Protein AF-A0A212EXU5-F1 (afdb_monomer_lite)

Structure (mmCIF, N/CA/C/O backbone):
data_AF-A0A212EXU5-F1
#
_entry.id   AF-A0A212EXU5-F1
#
loop_
_atom_site.group_PDB
_atom_site.id
_atom_site.type_symbol
_atom_site.label_atom_id
_atom_site.label_alt_id
_atom_site.label_comp_id
_atom_site.label_asym_id
_atom_site.label_entity_id
_atom_site.label_seq_id
_atom_site.pdbx_PDB_ins_code
_atom_site.Cartn_x
_atom_site.Cartn_y
_atom_site.Cartn_z
_atom_site.occupancy
_atom_site.B_iso_or_equiv
_atom_site.auth_seq_id
_atom_site.auth_comp_id
_atom_site.auth_asym_id
_atom_site.auth_atom_id
_atom_site.pdbx_PDB_model_num
ATOM 1 N N . PRO A 1 1 ? 11.278 -2.918 -22.413 1.00 50.41 1 PRO A N 1
ATOM 2 C CA . PRO A 1 1 ? 11.365 -3.891 -23.541 1.00 50.41 1 PRO A CA 1
ATOM 3 C C . PRO A 1 1 ? 10.686 -3.302 -24.788 1.00 50.41 1 PRO A C 1
ATOM 5 O O . PRO A 1 1 ? 9.869 -2.399 -24.626 1.00 50.41 1 PRO A O 1
ATOM 8 N N . GLU A 1 2 ? 10.977 -3.798 -25.996 1.00 55.22 2 GLU A N 1
ATOM 9 C CA . GLU A 1 2 ? 10.384 -3.262 -27.240 1.00 55.22 2 GLU A CA 1
ATOM 10 C C . GLU A 1 2 ? 8.846 -3.222 -27.204 1.00 55.22 2 GLU A C 1
ATOM 12 O O . GLU A 1 2 ? 8.254 -2.240 -27.632 1.00 55.22 2 GLU A O 1
ATOM 17 N N . ARG A 1 3 ? 8.180 -4.214 -26.591 1.00 54.28 3 ARG A N 1
ATOM 18 C CA . ARG A 1 3 ? 6.710 -4.213 -26.443 1.00 54.28 3 ARG A CA 1
ATOM 19 C C . ARG A 1 3 ? 6.165 -3.072 -25.572 1.00 54.28 3 ARG A C 1
ATOM 21 O O . ARG A 1 3 ? 5.144 -2.500 -25.929 1.00 54.28 3 ARG A O 1
ATOM 28 N N . ALA A 1 4 ? 6.850 -2.702 -24.486 1.00 52.12 4 ALA A N 1
ATOM 29 C CA . ALA A 1 4 ? 6.448 -1.564 -23.644 1.00 52.12 4 ALA A CA 1
ATOM 30 C C . ALA A 1 4 ? 6.579 -0.231 -24.404 1.00 52.12 4 ALA A C 1
ATOM 32 O O . ALA A 1 4 ? 5.731 0.646 -24.285 1.00 52.12 4 ALA A O 1
ATOM 33 N N . ALA A 1 5 ? 7.613 -0.113 -25.245 1.00 54.06 5 ALA A N 1
ATOM 34 C CA . ALA A 1 5 ? 7.861 1.067 -26.069 1.00 54.06 5 ALA A CA 1
ATOM 35 C C . ALA A 1 5 ? 6.805 1.268 -27.173 1.00 54.06 5 ALA A C 1
ATOM 37 O O . ALA A 1 5 ? 6.523 2.400 -27.552 1.00 54.06 5 ALA A O 1
ATOM 38 N N . VAL A 1 6 ? 6.217 0.178 -27.680 1.00 54.31 6 VAL A N 1
ATOM 39 C CA . VAL A 1 6 ? 5.220 0.205 -28.765 1.00 54.31 6 VAL A CA 1
ATOM 40 C C . VAL A 1 6 ? 3.809 0.552 -28.259 1.00 54.31 6 VAL A C 1
ATOM 42 O O . VAL A 1 6 ? 3.047 1.190 -28.982 1.00 54.31 6 VAL A O 1
ATOM 45 N N . ILE A 1 7 ? 3.453 0.185 -27.021 1.00 51.62 7 ILE A N 1
ATOM 46 C CA . ILE A 1 7 ? 2.098 0.385 -26.459 1.00 51.62 7 ILE A CA 1
ATOM 47 C C . ILE A 1 7 ? 1.847 1.839 -26.010 1.00 51.62 7 ILE A C 1
ATOM 49 O O . ILE A 1 7 ? 0.709 2.312 -26.069 1.00 51.62 7 ILE A O 1
ATOM 53 N N . GLY A 1 8 ? 2.894 2.593 -25.652 1.00 47.19 8 GLY A N 1
ATOM 54 C CA . GLY A 1 8 ? 2.787 3.989 -25.190 1.00 47.19 8 GLY A CA 1
ATOM 55 C C . GLY A 1 8 ? 2.153 4.981 -26.184 1.00 47.19 8 GLY A C 1
ATOM 56 O O . GLY A 1 8 ? 1.870 6.116 -25.813 1.00 47.19 8 GLY A O 1
ATOM 57 N N . GLY A 1 9 ? 1.900 4.576 -27.435 1.00 42.47 9 GLY A N 1
ATOM 58 C CA . GLY A 1 9 ? 1.357 5.442 -28.485 1.00 42.47 9 GLY A CA 1
ATOM 59 C C . GLY A 1 9 ? -0.171 5.481 -28.632 1.00 42.47 9 GLY A C 1
ATOM 60 O O . GLY A 1 9 ? -0.658 6.396 -29.289 1.00 42.47 9 GLY A O 1
ATOM 61 N N . PHE A 1 10 ? -0.939 4.530 -28.076 1.00 42.09 10 PHE A N 1
ATOM 62 C CA . PHE A 1 10 ? -2.369 4.392 -28.433 1.00 42.09 10 PHE A CA 1
ATOM 63 C C . PHE A 1 10 ? -3.363 4.413 -27.261 1.00 42.09 10 PHE A C 1
ATOM 65 O O . PHE A 1 10 ? -4.538 4.702 -27.472 1.00 42.09 10 PHE A O 1
ATOM 72 N N . SER A 1 11 ? -2.928 4.145 -26.026 1.00 40.56 11 SER A N 1
ATOM 73 C CA . SER A 1 11 ? -3.844 4.004 -24.883 1.00 40.56 11 SER A CA 1
ATOM 74 C C . SER A 1 11 ? -3.298 4.611 -23.593 1.00 40.56 11 SER A C 1
ATOM 76 O O . SER A 1 11 ? -3.148 3.899 -22.610 1.00 40.56 11 SER A O 1
ATOM 78 N N . GLY A 1 12 ? -2.963 5.906 -23.585 1.00 43.12 12 GLY A N 1
ATOM 79 C CA . GLY A 1 12 ? -2.769 6.693 -22.350 1.00 43.12 12 GLY A CA 1
ATOM 80 C C . GLY A 1 12 ? -1.794 6.137 -21.297 1.00 43.12 12 GLY A C 1
ATOM 81 O O . GLY A 1 12 ? -1.804 6.611 -20.164 1.00 43.12 12 GLY A O 1
ATOM 82 N N . GLY A 1 13 ? -0.977 5.138 -21.637 1.00 44.06 13 GLY A N 1
ATOM 83 C CA . GLY A 1 13 ? 0.015 4.549 -20.753 1.00 44.06 13 GLY A CA 1
ATOM 84 C C . GLY A 1 13 ? 1.200 5.493 -20.631 1.00 44.06 13 GLY A C 1
ATOM 85 O O . GLY A 1 13 ? 1.613 6.100 -21.620 1.00 44.06 13 GLY A O 1
ATOM 86 N N . ALA A 1 14 ? 1.727 5.639 -19.415 1.00 45.69 14 ALA A N 1
ATOM 87 C CA . ALA A 1 14 ? 2.893 6.466 -19.141 1.00 45.69 14 ALA A CA 1
ATOM 88 C C . ALA A 1 14 ? 4.019 6.168 -20.151 1.00 45.69 14 ALA A C 1
ATOM 90 O O . ALA A 1 14 ? 4.331 5.009 -20.418 1.00 45.69 14 ALA A O 1
ATOM 91 N N . ASN A 1 15 ? 4.626 7.214 -20.720 1.00 49.59 15 ASN A N 1
ATOM 92 C CA . ASN A 1 15 ? 5.788 7.101 -21.605 1.00 49.59 15 ASN A CA 1
ATOM 93 C C . ASN A 1 15 ? 6.991 6.537 -20.816 1.00 49.59 15 ASN A C 1
ATOM 95 O O . ASN A 1 15 ? 7.838 7.282 -20.327 1.00 49.59 15 ASN A O 1
ATOM 99 N N . THR A 1 16 ? 7.078 5.211 -20.685 1.00 52.97 16 THR A N 1
ATOM 100 C CA . THR A 1 16 ? 8.097 4.509 -19.880 1.00 52.97 16 THR A CA 1
ATOM 101 C C . THR A 1 16 ? 9.497 4.529 -20.497 1.00 52.97 16 THR A C 1
ATOM 103 O O . THR A 1 16 ? 10.467 4.185 -19.828 1.00 52.97 16 THR A O 1
ATOM 106 N N . LEU A 1 17 ? 9.641 4.977 -21.750 1.00 49.91 17 LEU A N 1
ATOM 107 C CA . LEU A 1 17 ? 10.934 5.102 -22.438 1.00 49.91 17 LEU A CA 1
ATOM 108 C C . LEU A 1 17 ? 11.900 6.082 -21.749 1.00 49.91 17 LEU A C 1
ATOM 110 O O . LEU A 1 17 ? 13.106 5.854 -21.792 1.00 49.91 17 LEU A O 1
ATOM 114 N N . ASN A 1 18 ? 11.369 7.121 -21.092 1.00 53.25 18 ASN A N 1
ATOM 115 C CA . ASN A 1 18 ? 12.136 8.129 -20.347 1.00 53.25 18 ASN A CA 1
ATOM 116 C C . ASN A 1 18 ? 11.851 8.096 -18.833 1.00 53.25 18 ASN A C 1
ATOM 118 O O . ASN A 1 18 ? 12.230 9.028 -18.123 1.00 53.25 18 ASN A O 1
ATOM 122 N N . SER A 1 19 ? 11.151 7.066 -18.343 1.00 54.12 19 SER A N 1
ATOM 123 C CA . SER A 1 19 ? 10.880 6.922 -16.911 1.00 54.12 19 SER A CA 1
ATOM 124 C C . SER A 1 19 ? 12.191 6.650 -16.178 1.00 54.12 19 SER A C 1
ATOM 126 O O . SER A 1 19 ? 12.917 5.728 -16.547 1.00 54.12 19 SER A O 1
ATOM 128 N N . GLN A 1 20 ? 12.499 7.472 -15.171 1.00 55.62 20 GLN A N 1
ATOM 129 C CA . GLN A 1 20 ? 13.649 7.264 -14.281 1.00 55.62 20 GLN A CA 1
ATOM 130 C C . GLN A 1 20 ? 13.442 6.069 -13.337 1.00 55.62 20 GLN A C 1
ATOM 132 O O . GLN A 1 20 ? 14.416 5.582 -12.780 1.00 55.62 20 GLN A O 1
ATOM 137 N N . ASP A 1 21 ? 12.199 5.600 -13.213 1.00 62.16 21 ASP A N 1
ATOM 138 C CA . ASP A 1 21 ? 11.793 4.456 -12.395 1.00 62.16 21 ASP A CA 1
ATOM 139 C C . ASP A 1 21 ? 12.041 3.146 -13.158 1.00 62.16 21 ASP A C 1
ATOM 141 O O . ASP A 1 21 ? 11.471 2.941 -14.243 1.00 62.16 21 ASP A O 1
ATOM 145 N N . ASP A 1 22 ? 12.910 2.278 -12.635 1.00 71.94 22 ASP A N 1
ATOM 146 C CA . ASP A 1 22 ? 13.322 1.046 -13.313 1.00 71.94 22 ASP A CA 1
ATOM 147 C C . ASP A 1 22 ? 12.461 -0.170 -12.928 1.00 71.94 22 ASP A C 1
ATOM 149 O O . ASP A 1 22 ? 12.270 -1.069 -13.759 1.00 71.94 22 ASP A O 1
ATOM 153 N N . GLU A 1 23 ? 11.821 -0.136 -11.756 1.00 77.31 23 GLU A N 1
ATOM 154 C CA . GLU A 1 23 ? 10.964 -1.195 -11.227 1.00 77.31 23 GLU A CA 1
ATOM 155 C C . GLU A 1 23 ? 9.679 -1.356 -12.053 1.00 77.31 23 GLU A C 1
ATOM 157 O O . GLU A 1 23 ? 9.238 -2.474 -12.326 1.00 77.31 23 GLU A O 1
ATOM 162 N N . TYR A 1 24 ? 9.115 -0.248 -12.547 1.00 77.94 24 TYR A N 1
ATOM 163 C CA . TYR A 1 24 ? 7.890 -0.234 -13.359 1.00 77.94 24 TYR A CA 1
ATOM 164 C C . TYR A 1 24 ? 8.149 -0.132 -14.866 1.00 77.94 24 TYR A C 1
ATOM 166 O O . TYR A 1 24 ? 7.245 0.174 -15.647 1.00 77.94 24 TYR A O 1
ATOM 174 N N . ARG A 1 25 ? 9.363 -0.445 -15.333 1.00 73.25 25 ARG A N 1
ATOM 175 C CA . ARG A 1 25 ? 9.734 -0.385 -16.763 1.00 73.25 25 ARG A CA 1
ATOM 176 C C . ARG A 1 25 ? 8.824 -1.212 -17.688 1.00 73.25 25 ARG A C 1
ATOM 178 O O . ARG A 1 25 ? 8.778 -0.971 -18.897 1.00 73.25 25 ARG A O 1
ATOM 185 N N . TYR A 1 26 ? 8.135 -2.210 -17.140 1.00 72.25 26 TYR A N 1
ATOM 186 C CA . TYR A 1 26 ? 7.216 -3.099 -17.856 1.00 72.25 26 TYR A CA 1
ATOM 187 C C . TYR A 1 26 ? 5.739 -2.688 -17.743 1.00 72.25 26 TYR A C 1
ATOM 189 O O . TYR A 1 26 ? 4.880 -3.380 -18.291 1.00 72.25 26 TYR A O 1
ATOM 197 N N . ALA A 1 27 ? 5.431 -1.568 -17.080 1.00 75.12 27 ALA A N 1
ATOM 198 C CA . ALA A 1 27 ? 4.067 -1.071 -16.952 1.00 75.12 27 ALA A CA 1
ATOM 199 C C . ALA A 1 27 ? 3.401 -0.905 -18.331 1.00 75.12 27 ALA A C 1
ATOM 201 O O . ALA A 1 27 ? 3.993 -0.363 -19.267 1.00 75.12 27 ALA A O 1
ATOM 202 N N . GLY A 1 28 ? 2.167 -1.404 -18.456 1.00 75.62 28 GLY A N 1
ATOM 203 C CA . GLY A 1 28 ? 1.384 -1.385 -19.697 1.00 75.62 28 GLY A CA 1
ATOM 204 C C . GLY A 1 28 ? 1.597 -2.582 -20.631 1.00 75.62 28 GLY A C 1
ATOM 205 O O . GLY A 1 28 ? 0.911 -2.669 -21.645 1.00 75.62 28 GLY A O 1
ATOM 206 N N . VAL A 1 29 ? 2.516 -3.506 -20.318 1.00 81.38 29 VAL A N 1
ATOM 207 C CA . VAL A 1 29 ? 2.673 -4.767 -21.073 1.00 81.38 29 VAL A CA 1
ATOM 208 C C . VAL A 1 29 ? 1.761 -5.866 -20.529 1.00 81.38 29 VAL A C 1
ATOM 210 O O . VAL A 1 29 ? 1.185 -6.620 -21.310 1.00 81.38 29 VAL A O 1
ATOM 213 N N . GLU A 1 30 ? 1.639 -5.950 -19.207 1.00 81.94 30 GLU A N 1
ATOM 214 C CA . GLU A 1 30 ? 0.821 -6.935 -18.498 1.00 81.94 30 GLU A CA 1
ATOM 215 C C . GLU A 1 30 ? -0.069 -6.222 -17.478 1.00 81.94 30 GLU A C 1
ATOM 217 O O . GLU A 1 30 ? 0.317 -5.189 -16.919 1.00 81.94 30 GLU A O 1
ATOM 222 N N . ASP A 1 31 ? -1.268 -6.764 -17.256 1.00 85.06 31 ASP A N 1
ATOM 223 C CA . ASP A 1 31 ? -2.196 -6.220 -16.268 1.00 85.06 31 ASP A CA 1
ATOM 224 C C . ASP A 1 31 ? -1.662 -6.472 -14.850 1.00 85.06 31 ASP A C 1
ATOM 226 O O . ASP A 1 31 ? -1.274 -7.602 -14.534 1.00 85.06 31 ASP A O 1
ATOM 230 N N . PRO A 1 32 ? -1.679 -5.460 -13.963 1.00 89.44 32 PRO A N 1
ATOM 231 C CA . PRO A 1 32 ? -1.190 -5.626 -12.605 1.00 89.44 32 PRO A CA 1
ATOM 232 C C . PRO A 1 32 ? -2.067 -6.618 -11.839 1.00 89.44 32 PRO A C 1
ATOM 234 O O . PRO A 1 32 ? -3.303 -6.563 -11.861 1.00 89.44 32 PRO A O 1
ATOM 237 N N . LYS A 1 33 ? -1.413 -7.517 -11.107 1.00 90.94 33 LYS A N 1
ATOM 238 C CA . LYS A 1 33 ? -2.055 -8.483 -10.222 1.00 90.94 33 LYS A CA 1
ATOM 239 C C . LYS A 1 33 ? -1.840 -8.030 -8.789 1.00 90.94 33 LYS A C 1
ATOM 241 O O . LYS A 1 33 ? -0.834 -8.356 -8.166 1.00 90.94 33 LYS A O 1
ATOM 246 N N . ILE A 1 34 ? -2.816 -7.294 -8.272 1.00 92.31 34 ILE A N 1
ATOM 247 C CA . ILE A 1 34 ? -2.745 -6.683 -6.945 1.00 92.31 34 ILE A CA 1
ATOM 248 C C . ILE A 1 34 ? -3.325 -7.642 -5.907 1.00 92.31 34 ILE A C 1
ATOM 250 O O . ILE A 1 34 ? -4.458 -8.110 -6.042 1.00 92.31 34 ILE A O 1
ATOM 254 N N . MET A 1 35 ? -2.589 -7.906 -4.833 1.00 92.38 35 MET A N 1
ATOM 255 C CA . MET A 1 35 ? -3.098 -8.643 -3.682 1.00 92.38 35 MET A CA 1
ATOM 256 C C . MET A 1 35 ? -3.265 -7.721 -2.473 1.00 92.38 35 MET A C 1
ATOM 258 O O . MET A 1 35 ? -2.343 -7.018 -2.077 1.00 92.38 35 MET A O 1
ATOM 262 N N . ILE A 1 36 ? -4.442 -7.762 -1.848 1.00 91.06 36 ILE A N 1
ATOM 263 C CA . ILE A 1 36 ? -4.775 -6.963 -0.666 1.00 91.06 36 ILE A CA 1
ATOM 264 C C . ILE A 1 36 ? -4.965 -7.884 0.543 1.00 91.06 36 ILE A C 1
ATOM 266 O O . ILE A 1 36 ? -5.750 -8.836 0.505 1.00 91.06 36 ILE A O 1
ATOM 270 N N . THR A 1 37 ? -4.294 -7.572 1.649 1.00 89.81 37 THR A N 1
ATOM 271 C CA . THR A 1 37 ? -4.476 -8.225 2.951 1.00 89.81 37 THR A CA 1
ATOM 272 C C . THR A 1 37 ? -4.702 -7.195 4.060 1.00 89.81 37 THR A C 1
ATOM 274 O O . THR A 1 37 ? -4.430 -6.006 3.918 1.00 89.81 37 THR A O 1
ATOM 277 N N . THR A 1 38 ? -5.181 -7.664 5.208 1.00 87.44 38 THR A N 1
ATOM 278 C CA . THR A 1 38 ? -5.285 -6.883 6.448 1.00 87.44 38 THR A CA 1
ATOM 279 C C . THR A 1 38 ? -4.119 -7.164 7.400 1.00 87.44 38 THR A C 1
ATOM 281 O O . THR A 1 38 ? -3.341 -8.104 7.190 1.00 87.44 38 THR A O 1
ATOM 284 N N . SER A 1 39 ? -4.080 -6.419 8.506 1.00 81.88 39 SER A N 1
ATOM 285 C CA . SER A 1 39 ? -3.359 -6.761 9.737 1.00 81.88 39 SER A CA 1
ATOM 286 C C . SER A 1 39 ? -3.785 -8.116 10.340 1.00 81.88 39 SER A C 1
ATOM 288 O O . SER A 1 39 ? -4.759 -8.748 9.905 1.00 81.88 39 SER A O 1
ATOM 290 N N . ARG A 1 40 ? -3.031 -8.575 11.353 1.00 82.50 40 ARG A N 1
ATOM 291 C CA . ARG A 1 40 ? -3.369 -9.748 12.176 1.00 82.50 40 ARG A CA 1
ATOM 292 C C . ARG A 1 40 ? -4.646 -9.448 12.968 1.00 82.50 40 ARG A C 1
ATOM 294 O O . ARG A 1 40 ? -4.743 -8.386 13.565 1.00 82.50 40 ARG A O 1
ATOM 301 N N . GLU A 1 41 ? -5.600 -10.378 12.935 1.00 82.25 41 GLU A N 1
ATOM 302 C CA . GLU A 1 41 ? -6.894 -10.276 13.640 1.00 82.25 41 GLU A CA 1
ATOM 303 C C . GLU A 1 41 ? -7.690 -8.986 13.332 1.00 82.25 41 GLU A C 1
ATOM 305 O O . GLU A 1 41 ? -7.922 -8.159 14.210 1.00 82.25 41 GLU A O 1
ATOM 310 N N . PRO A 1 42 ? -8.150 -8.801 12.080 1.00 82.38 42 PRO A N 1
ATOM 311 C CA . PRO A 1 42 ? -8.849 -7.583 11.672 1.00 82.38 42 PRO A CA 1
ATOM 312 C C . PRO A 1 42 ? -10.278 -7.497 12.227 1.00 82.38 42 PRO A C 1
ATOM 314 O O . PRO A 1 42 ? -10.995 -8.508 12.306 1.00 82.38 42 PRO A O 1
ATOM 317 N N . SER A 1 43 ? -10.739 -6.273 12.492 1.00 83.81 43 SER A N 1
ATOM 318 C CA . SER A 1 43 ? -12.121 -5.975 12.863 1.00 83.81 43 SER A CA 1
ATOM 319 C C . SER A 1 43 ? -13.100 -6.256 11.718 1.00 83.81 43 SER A C 1
ATOM 321 O O . SER A 1 43 ? -12.738 -6.383 10.542 1.00 83.81 43 SER A O 1
ATOM 323 N N . ALA A 1 44 ? -14.391 -6.338 12.049 1.00 83.31 44 ALA A N 1
ATOM 324 C CA . ALA A 1 44 ? -15.443 -6.459 11.043 1.00 83.31 44 ALA A CA 1
ATOM 325 C C . ALA A 1 44 ? -15.461 -5.257 10.080 1.00 83.31 44 ALA A C 1
ATOM 327 O O . ALA A 1 44 ? -15.635 -5.451 8.877 1.00 83.31 44 ALA A O 1
ATOM 328 N N . ARG A 1 45 ? -15.207 -4.042 10.588 1.00 79.31 45 ARG A N 1
ATOM 329 C CA . ARG A 1 45 ? -15.180 -2.809 9.788 1.00 79.31 45 ARG A CA 1
ATOM 330 C C . ARG A 1 45 ? -14.020 -2.818 8.796 1.00 79.31 45 ARG A C 1
ATOM 332 O O . ARG A 1 45 ? -14.244 -2.563 7.619 1.00 79.31 45 ARG A O 1
ATOM 339 N N . LEU A 1 46 ? -12.822 -3.237 9.209 1.00 81.19 46 LEU A N 1
ATOM 340 C CA . LEU A 1 46 ? -11.684 -3.376 8.294 1.00 81.19 46 LEU A CA 1
ATOM 341 C C . LEU A 1 46 ? -11.915 -4.462 7.236 1.00 81.19 46 LEU A C 1
ATOM 343 O O . LEU A 1 46 ? -11.567 -4.286 6.069 1.00 81.19 46 LEU A O 1
ATOM 347 N N . LYS A 1 47 ? -12.567 -5.574 7.598 1.00 83.75 47 LYS A N 1
ATOM 348 C CA . LYS A 1 47 ? -12.954 -6.600 6.615 1.00 83.75 47 LYS A CA 1
ATOM 349 C C . LYS A 1 47 ? -13.936 -6.070 5.567 1.00 83.75 47 LYS A C 1
ATOM 351 O O . LYS A 1 47 ? -13.906 -6.590 4.450 1.00 83.75 47 LYS A O 1
ATOM 356 N N . MET A 1 48 ? -14.811 -5.126 5.925 1.00 83.00 48 MET A N 1
ATOM 357 C CA . MET A 1 48 ? -15.720 -4.447 4.993 1.00 83.00 48 MET A CA 1
ATOM 358 C C . MET A 1 48 ? -14.960 -3.439 4.134 1.00 83.00 48 MET A C 1
ATOM 360 O O . MET A 1 48 ? -15.026 -3.536 2.914 1.00 83.00 48 MET A O 1
ATOM 364 N N . PHE A 1 49 ? -14.136 -2.594 4.750 1.00 81.81 49 PHE A N 1
ATOM 365 C CA . PHE A 1 49 ? -13.308 -1.620 4.042 1.00 81.81 49 PHE A CA 1
ATOM 366 C C . PHE A 1 49 ? -12.407 -2.272 2.985 1.00 81.81 49 PHE A C 1
ATOM 368 O O . PHE A 1 49 ? -12.372 -1.829 1.847 1.00 81.81 49 PHE A O 1
ATOM 375 N N . VAL A 1 50 ? -11.746 -3.394 3.292 1.00 84.56 50 VAL A N 1
ATOM 376 C CA . VAL A 1 50 ? -10.914 -4.099 2.297 1.00 84.56 50 VAL A CA 1
ATOM 377 C C . VAL A 1 50 ? -11.736 -4.659 1.131 1.00 84.56 50 VAL A C 1
ATOM 379 O O . VAL A 1 50 ? -11.218 -4.777 0.023 1.00 84.56 50 VAL A O 1
ATOM 382 N N . LYS A 1 51 ? -13.015 -5.008 1.338 1.00 84.56 51 LYS A N 1
ATOM 383 C CA . LYS A 1 51 ? -13.887 -5.404 0.219 1.00 84.56 51 LYS A CA 1
ATOM 384 C C . LYS A 1 51 ? -14.188 -4.220 -0.691 1.00 84.56 51 LYS A C 1
ATOM 386 O O . LYS A 1 51 ? -14.219 -4.412 -1.898 1.00 84.56 51 LYS A O 1
ATOM 391 N N . GLU A 1 52 ? -14.386 -3.038 -0.125 1.00 84.12 52 GLU A N 1
ATOM 392 C CA . GLU A 1 52 ? -14.601 -1.812 -0.892 1.00 84.12 52 GLU A CA 1
ATOM 393 C C . GLU A 1 52 ? -13.317 -1.351 -1.591 1.00 84.12 52 GLU A C 1
ATOM 395 O O . GLU A 1 52 ? -13.346 -1.037 -2.774 1.00 84.12 52 GLU A O 1
ATOM 400 N N . LEU A 1 53 ? -12.167 -1.423 -0.916 1.00 83.00 53 LEU A N 1
ATOM 401 C CA . LEU A 1 53 ? -10.860 -1.105 -1.497 1.00 83.00 53 LEU A CA 1
ATOM 402 C C . LEU A 1 53 ? -10.518 -2.021 -2.680 1.00 83.00 53 LEU A C 1
ATOM 404 O O . LEU A 1 53 ? -9.952 -1.579 -3.675 1.00 83.00 53 LEU A O 1
ATOM 408 N N . ARG A 1 54 ? -10.920 -3.294 -2.609 1.00 84.88 54 ARG A N 1
ATOM 409 C CA . ARG A 1 54 ? -10.811 -4.231 -3.733 1.00 84.88 54 ARG A CA 1
ATOM 410 C C . ARG A 1 54 ? -11.619 -3.773 -4.957 1.00 84.88 54 ARG A C 1
A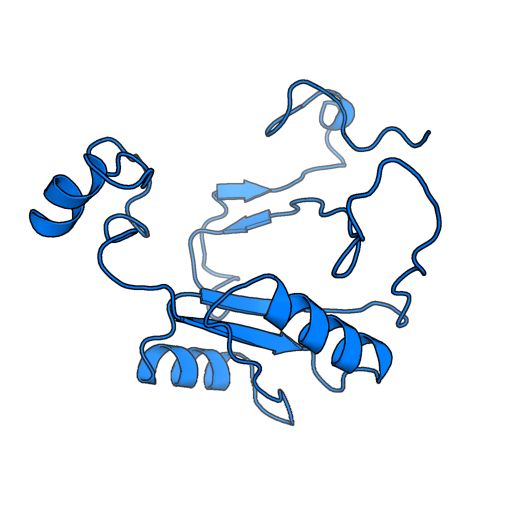TOM 412 O O . ARG A 1 54 ? -11.241 -4.085 -6.076 1.00 84.88 54 ARG A O 1
ATOM 419 N N . LEU A 1 55 ? -12.728 -3.056 -4.771 1.00 84.69 55 LEU A N 1
ATOM 420 C CA . LEU A 1 55 ? -13.524 -2.544 -5.893 1.00 84.69 55 LEU A CA 1
ATOM 421 C C . LEU A 1 55 ? -12.869 -1.338 -6.577 1.00 84.69 55 LEU A C 1
ATOM 423 O O . LEU A 1 55 ? -13.148 -1.101 -7.746 1.00 84.69 55 LEU A O 1
ATOM 427 N N . ILE A 1 56 ? -11.997 -0.606 -5.877 1.00 85.50 56 ILE A N 1
ATOM 428 C CA . ILE A 1 56 ? -11.257 0.531 -6.445 1.00 85.50 56 ILE A CA 1
ATOM 429 C C . ILE A 1 56 ? -10.200 0.042 -7.441 1.00 85.50 56 ILE A C 1
ATOM 431 O O . ILE A 1 56 ? -10.034 0.626 -8.509 1.00 85.50 56 ILE A O 1
ATOM 435 N N . PHE A 1 57 ? -9.500 -1.044 -7.108 1.00 84.94 57 PHE A N 1
ATOM 436 C CA . PHE A 1 57 ? -8.455 -1.600 -7.959 1.00 84.94 57 PHE A CA 1
ATOM 437 C C . PHE A 1 57 ? -8.991 -2.763 -8.808 1.00 84.94 57 PHE A C 1
ATOM 439 O O . PHE A 1 57 ? -9.271 -3.837 -8.254 1.00 84.94 57 PHE A O 1
ATOM 446 N N . PRO A 1 58 ? -9.108 -2.611 -10.143 1.00 85.00 58 PRO A N 1
ATOM 447 C CA . PRO A 1 58 ? -9.479 -3.724 -11.012 1.00 85.00 58 PRO A CA 1
ATOM 448 C C . PRO A 1 58 ? -8.445 -4.853 -10.892 1.00 85.00 58 PRO A C 1
ATOM 450 O O . PRO A 1 58 ? -7.286 -4.615 -10.565 1.00 85.00 58 PRO A O 1
ATOM 453 N N . ASN A 1 59 ? -8.871 -6.102 -11.100 1.00 86.44 59 ASN A N 1
ATOM 454 C CA . ASN A 1 59 ? -8.039 -7.310 -10.954 1.00 86.44 59 ASN A CA 1
ATOM 455 C C . ASN A 1 59 ? -7.449 -7.566 -9.554 1.00 86.44 59 ASN A C 1
ATOM 457 O O . ASN A 1 59 ? -6.714 -8.539 -9.366 1.00 86.44 59 ASN A O 1
ATOM 461 N N . SER A 1 60 ? -7.817 -6.776 -8.541 1.00 88.75 60 SER A N 1
ATOM 462 C CA . SER A 1 60 ? -7.321 -6.994 -7.188 1.00 88.75 60 SER A CA 1
ATOM 463 C C . SER A 1 60 ? -7.967 -8.210 -6.506 1.00 88.75 60 SER A C 1
ATOM 465 O O . SER A 1 60 ? -9.176 -8.486 -6.592 1.00 88.75 60 SER A O 1
ATOM 467 N N . GLN A 1 61 ? -7.140 -8.969 -5.790 1.00 90.88 61 GLN A N 1
ATOM 468 C CA . GLN A 1 61 ? -7.540 -10.154 -5.043 1.00 90.88 61 GLN A CA 1
ATOM 469 C C . GLN A 1 61 ? -7.321 -9.935 -3.554 1.00 90.88 61 GLN A C 1
ATOM 471 O O . GLN A 1 61 ? -6.245 -9.553 -3.104 1.00 90.88 61 GLN A O 1
ATOM 476 N N . ARG A 1 62 ? -8.353 -10.213 -2.760 1.00 89.12 62 ARG A N 1
ATOM 477 C CA . ARG A 1 62 ? -8.229 -10.204 -1.305 1.00 89.12 62 ARG A CA 1
ATOM 478 C C . ARG A 1 62 ? -7.738 -11.565 -0.825 1.00 89.12 62 ARG A C 1
ATOM 480 O O . ARG A 1 62 ? -8.367 -12.578 -1.123 1.00 89.12 62 ARG A O 1
ATOM 487 N N . MET A 1 63 ? -6.737 -11.560 0.045 1.00 88.44 63 MET A N 1
ATOM 488 C CA . MET A 1 63 ? -6.308 -12.734 0.799 1.00 88.44 63 MET A CA 1
ATOM 489 C C . MET A 1 63 ? -6.683 -12.597 2.280 1.00 88.44 63 MET A C 1
ATOM 491 O O . MET A 1 63 ? -6.680 -11.506 2.851 1.00 88.44 63 MET A O 1
ATOM 495 N N . ASN A 1 64 ? -7.042 -13.708 2.925 1.00 86.12 64 ASN A N 1
ATOM 496 C CA . ASN A 1 64 ? -7.283 -13.722 4.366 1.00 86.12 64 ASN A CA 1
ATOM 497 C C . ASN A 1 64 ? -5.955 -13.911 5.106 1.00 86.12 64 ASN A C 1
ATOM 499 O O . ASN A 1 64 ? -5.264 -14.897 4.875 1.00 86.12 64 ASN A O 1
ATOM 503 N N . ARG A 1 65 ? -5.629 -12.994 6.026 1.00 83.81 65 ARG A N 1
ATOM 504 C CA . ARG A 1 65 ? -4.351 -13.008 6.752 1.00 83.81 65 ARG A CA 1
ATOM 505 C C . ARG A 1 65 ? -4.165 -14.235 7.652 1.00 83.81 65 ARG A C 1
ATOM 507 O O . ARG A 1 65 ? -3.095 -14.830 7.661 1.00 83.81 65 ARG A O 1
ATOM 514 N N . GLY A 1 66 ? -5.196 -14.607 8.412 1.00 84.94 66 GLY A N 1
ATOM 515 C CA . GLY A 1 66 ? -5.130 -15.730 9.355 1.00 84.94 66 GLY A CA 1
ATOM 516 C C . GLY A 1 66 ? -3.933 -15.633 10.314 1.00 84.94 66 GLY A C 1
ATOM 517 O O . GLY A 1 66 ? -3.598 -14.547 10.787 1.00 84.94 66 GLY A O 1
ATOM 518 N N . GLY A 1 67 ? -3.295 -16.775 10.580 1.00 85.06 67 GLY A N 1
ATOM 519 C CA . GLY A 1 67 ? -2.069 -16.876 11.379 1.00 85.06 67 GLY A CA 1
ATOM 520 C C . GLY A 1 67 ? -0.768 -16.766 10.575 1.00 85.06 67 GLY A C 1
ATOM 521 O O . GLY A 1 67 ? 0.287 -17.045 11.135 1.00 85.06 67 GLY A O 1
ATOM 522 N N . TYR A 1 68 ? -0.824 -16.402 9.289 1.00 87.88 68 TYR A N 1
ATOM 523 C CA . TYR A 1 68 ? 0.364 -16.353 8.436 1.00 87.88 68 TYR A CA 1
ATOM 524 C C . TYR A 1 68 ? 1.283 -15.181 8.792 1.00 87.88 68 TYR A C 1
ATOM 526 O O . TYR A 1 68 ? 0.847 -14.037 9.001 1.00 87.88 68 TYR A O 1
ATOM 534 N N . GLU A 1 69 ? 2.582 -15.467 8.815 1.00 87.38 69 GLU A N 1
ATOM 535 C CA . GLU A 1 69 ? 3.619 -14.450 8.946 1.00 87.38 69 GLU A CA 1
ATOM 536 C C . GLU A 1 69 ? 3.744 -13.630 7.652 1.00 87.38 69 GLU A C 1
ATOM 538 O O . GLU A 1 69 ? 3.318 -14.055 6.578 1.00 87.38 69 GLU A O 1
ATOM 543 N N . MET A 1 70 ? 4.301 -12.419 7.744 1.00 84.38 70 MET A N 1
ATOM 544 C CA . MET A 1 70 ? 4.378 -11.520 6.593 1.00 84.38 70 MET A CA 1
ATOM 545 C C . MET A 1 70 ? 5.280 -12.083 5.490 1.00 84.38 70 MET A C 1
ATOM 547 O O . MET A 1 70 ? 4.900 -12.094 4.322 1.00 84.38 70 MET A O 1
ATOM 551 N N . SER A 1 71 ? 6.430 -12.618 5.887 1.00 88.44 71 SER A N 1
ATOM 552 C CA . SER A 1 71 ? 7.402 -13.290 5.023 1.00 88.44 71 SER A CA 1
ATOM 553 C C . SER A 1 71 ? 6.759 -14.399 4.183 1.00 88.44 71 SER A C 1
ATOM 555 O O . SER A 1 71 ? 6.912 -14.438 2.964 1.00 88.44 71 SER A O 1
ATOM 557 N N . GLN A 1 72 ? 5.953 -15.256 4.814 1.00 90.25 72 GLN A N 1
ATOM 558 C CA . GLN A 1 72 ? 5.262 -16.362 4.145 1.00 90.25 72 GLN A CA 1
ATOM 559 C C . GLN A 1 72 ? 4.278 -15.877 3.079 1.00 90.25 72 GLN A C 1
ATOM 561 O O . GLN A 1 72 ? 4.198 -16.455 1.996 1.00 90.25 72 GLN A O 1
ATOM 566 N N . LEU A 1 73 ? 3.541 -14.802 3.365 1.00 89.12 73 LEU A N 1
ATOM 567 C CA . LEU A 1 73 ? 2.609 -14.239 2.396 1.00 89.12 73 LEU A CA 1
ATOM 568 C C . LEU A 1 73 ? 3.329 -13.590 1.219 1.00 89.12 73 LEU A C 1
ATOM 570 O O . LEU A 1 73 ? 2.899 -13.782 0.089 1.00 89.12 73 LEU A O 1
ATOM 574 N N . ILE A 1 74 ? 4.426 -12.869 1.458 1.00 89.81 74 ILE A N 1
ATOM 575 C CA . ILE A 1 74 ? 5.228 -12.261 0.386 1.00 89.81 74 ILE A CA 1
ATOM 576 C C . ILE A 1 74 ? 5.824 -13.351 -0.505 1.00 89.81 74 ILE A C 1
ATOM 578 O O . ILE A 1 74 ? 5.752 -13.251 -1.728 1.00 89.81 74 ILE A O 1
ATOM 582 N N . HIS A 1 75 ? 6.332 -14.434 0.087 1.00 90.94 75 HIS A N 1
ATOM 583 C CA . HIS A 1 75 ? 6.824 -15.586 -0.665 1.00 90.94 75 HIS A CA 1
ATOM 584 C C . HIS A 1 75 ? 5.719 -16.202 -1.536 1.00 90.94 75 HIS A C 1
ATOM 586 O O . HIS A 1 75 ? 5.934 -16.466 -2.717 1.00 90.94 75 HIS A O 1
ATOM 592 N N . ALA A 1 76 ? 4.515 -16.380 -0.983 1.00 90.62 76 ALA A N 1
ATOM 593 C CA . ALA A 1 76 ? 3.370 -16.870 -1.743 1.00 90.62 76 ALA A CA 1
ATOM 594 C C . ALA A 1 76 ? 2.954 -15.905 -2.867 1.00 90.62 76 ALA A C 1
ATOM 596 O O . ALA A 1 76 ? 2.585 -16.359 -3.947 1.00 90.62 76 ALA A O 1
ATOM 597 N N . CYS A 1 77 ? 3.039 -14.590 -2.647 1.00 91.38 77 CYS A N 1
ATOM 598 C CA . CYS A 1 77 ? 2.768 -13.578 -3.671 1.00 91.38 77 CYS A CA 1
ATOM 599 C C . CYS A 1 77 ? 3.765 -13.670 -4.824 1.00 91.38 77 CYS A C 1
ATOM 601 O O . CYS A 1 77 ? 3.350 -13.724 -5.979 1.00 91.38 77 CYS A O 1
ATOM 603 N N . ARG A 1 78 ? 5.061 -13.778 -4.510 1.00 90.56 78 ARG A N 1
ATOM 604 C CA . ARG A 1 78 ? 6.117 -13.958 -5.514 1.00 90.56 78 ARG A CA 1
ATOM 605 C C . ARG A 1 78 ? 5.935 -15.242 -6.317 1.00 90.56 78 ARG A C 1
ATOM 607 O O . ARG A 1 78 ? 6.058 -15.211 -7.528 1.00 90.56 78 ARG A O 1
ATOM 614 N N . ALA A 1 79 ? 5.575 -16.349 -5.666 1.00 92.62 79 ALA A N 1
ATOM 615 C CA . ALA A 1 79 ? 5.310 -17.617 -6.352 1.00 92.62 79 ALA A CA 1
ATOM 616 C C . ALA A 1 79 ? 4.070 -17.588 -7.269 1.00 92.62 79 ALA A C 1
ATOM 618 O O . ALA A 1 79 ? 3.884 -18.498 -8.069 1.00 92.62 79 ALA A O 1
ATOM 619 N N . ASN A 1 80 ? 3.200 -16.584 -7.123 1.00 91.31 80 ASN A N 1
ATOM 620 C CA . ASN A 1 80 ? 1.988 -16.408 -7.923 1.00 91.31 80 ASN A CA 1
ATOM 621 C C . ASN A 1 80 ? 2.084 -15.210 -8.884 1.00 91.31 80 ASN A C 1
ATOM 623 O O . ASN A 1 80 ? 1.035 -14.776 -9.372 1.00 91.31 80 ASN A O 1
ATOM 627 N N . ASP A 1 81 ? 3.283 -14.661 -9.102 1.00 90.31 81 ASP A N 1
ATOM 628 C CA . ASP A 1 81 ? 3.538 -13.496 -9.962 1.00 90.31 81 ASP A CA 1
ATOM 629 C C . ASP A 1 81 ? 2.605 -12.311 -9.646 1.00 90.31 81 ASP A C 1
ATOM 631 O O . ASP A 1 81 ? 2.004 -11.683 -10.515 1.00 90.31 81 ASP A O 1
ATOM 635 N N . VAL A 1 82 ? 2.405 -12.053 -8.352 1.00 90.75 82 VAL A N 1
ATOM 636 C CA . VAL A 1 82 ? 1.686 -10.870 -7.864 1.00 90.75 82 VAL A CA 1
ATOM 637 C C . VAL A 1 82 ? 2.599 -9.659 -8.028 1.00 90.75 82 VAL A C 1
ATOM 639 O O . VAL A 1 82 ? 3.728 -9.680 -7.537 1.00 90.75 82 VAL A O 1
ATOM 642 N N . THR A 1 83 ? 2.102 -8.612 -8.683 1.00 88.81 83 THR A N 1
ATOM 643 C CA . THR A 1 83 ? 2.869 -7.386 -8.944 1.00 88.81 83 THR A CA 1
ATOM 644 C C . THR A 1 83 ? 2.932 -6.507 -7.705 1.00 88.81 83 THR A C 1
ATOM 646 O O . THR A 1 83 ? 4.003 -6.052 -7.319 1.00 88.81 83 THR A O 1
ATOM 649 N N . ASP A 1 84 ? 1.792 -6.339 -7.032 1.00 89.88 84 ASP A N 1
ATOM 650 C CA . ASP A 1 84 ? 1.646 -5.384 -5.940 1.00 89.88 84 ASP A CA 1
ATOM 651 C C . ASP A 1 84 ? 0.978 -6.027 -4.735 1.00 89.88 84 ASP A C 1
ATOM 653 O O . ASP A 1 84 ? -0.005 -6.767 -4.848 1.00 89.88 84 ASP A O 1
ATOM 657 N N . PHE A 1 85 ? 1.487 -5.699 -3.552 1.00 89.94 85 PHE A N 1
ATOM 658 C CA . PHE A 1 85 ? 0.975 -6.221 -2.297 1.00 89.94 85 PHE A CA 1
ATOM 659 C C . PHE A 1 85 ? 0.612 -5.089 -1.340 1.00 89.94 85 PHE A C 1
ATOM 661 O O . PHE A 1 85 ? 1.471 -4.336 -0.887 1.00 89.94 85 PHE A O 1
ATOM 668 N N . ILE A 1 86 ? -0.671 -4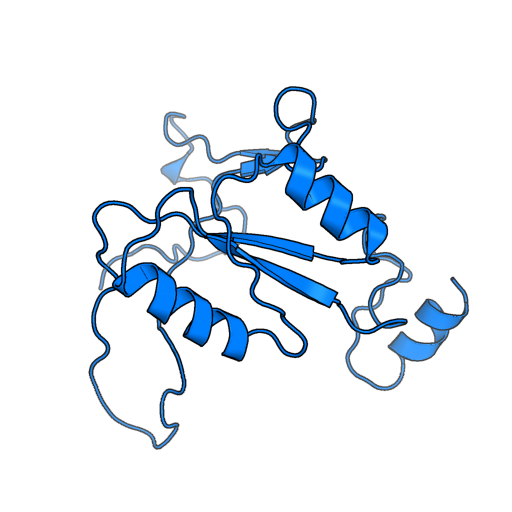.998 -0.995 1.00 89.81 86 ILE A N 1
ATOM 669 C CA . ILE A 1 86 ? -1.220 -3.941 -0.146 1.00 89.81 86 ILE A CA 1
ATOM 670 C C . ILE A 1 86 ? -1.603 -4.531 1.210 1.00 89.81 86 ILE A C 1
ATOM 672 O O . ILE A 1 86 ? -2.423 -5.449 1.299 1.00 89.81 86 ILE A O 1
ATOM 676 N N . VAL A 1 87 ? -1.054 -3.962 2.284 1.00 86.81 87 VAL A N 1
ATOM 677 C CA . VAL A 1 87 ? -1.451 -4.274 3.663 1.00 86.81 87 VAL A CA 1
ATOM 678 C C . VAL A 1 87 ? -2.211 -3.099 4.248 1.00 86.81 87 VAL A C 1
ATOM 680 O O . VAL A 1 87 ? -1.688 -1.992 4.329 1.00 86.81 87 VAL A O 1
ATOM 683 N N . VAL A 1 88 ? -3.433 -3.353 4.709 1.00 84.31 88 VAL A N 1
ATOM 684 C CA . VAL A 1 88 ? -4.242 -2.342 5.392 1.00 84.31 88 VAL A CA 1
ATOM 685 C C . VAL A 1 88 ? -4.219 -2.585 6.896 1.00 84.31 88 VAL A C 1
ATOM 687 O O . VAL A 1 88 ? -4.588 -3.662 7.379 1.00 84.31 88 VAL A O 1
ATOM 690 N N . HIS A 1 89 ? -3.810 -1.558 7.633 1.00 80.12 89 HIS A N 1
ATOM 691 C CA . HIS A 1 89 ? -3.863 -1.507 9.088 1.00 80.12 89 HIS A CA 1
ATOM 692 C C . HIS A 1 89 ? -5.011 -0.602 9.535 1.00 80.12 89 HIS A C 1
ATOM 694 O O . HIS A 1 89 ? -5.323 0.387 8.878 1.00 80.12 89 HIS A O 1
ATOM 700 N N . GLU A 1 90 ? -5.620 -0.924 10.674 1.00 70.50 90 GLU A N 1
ATOM 701 C CA . GLU A 1 90 ? -6.596 -0.054 11.329 1.00 70.50 90 GLU A CA 1
ATOM 702 C C . GLU A 1 90 ? -6.142 0.274 12.752 1.00 70.50 90 GLU A C 1
ATOM 704 O O . GLU A 1 90 ? -5.517 -0.549 13.426 1.00 70.50 90 GLU A O 1
ATOM 709 N N . HIS A 1 91 ? -6.518 1.454 13.238 1.00 64.75 91 HIS A N 1
ATOM 710 C CA . HIS A 1 91 ? -6.455 1.792 14.653 1.00 64.75 91 HIS A CA 1
ATOM 711 C C . HIS A 1 91 ? -7.873 2.069 15.155 1.00 64.75 91 HIS A C 1
ATOM 713 O O . HIS A 1 91 ? -8.552 2.957 14.649 1.00 64.75 91 HIS A O 1
ATOM 719 N N . ARG A 1 92 ? -8.340 1.277 16.130 1.00 60.88 92 ARG A N 1
ATOM 720 C CA . ARG A 1 92 ? -9.661 1.411 16.782 1.00 60.88 92 ARG A CA 1
ATOM 721 C C . ARG A 1 92 ? -10.873 1.432 15.840 1.00 60.88 92 ARG A C 1
ATOM 723 O O . ARG A 1 92 ? -11.920 1.946 16.213 1.00 60.88 92 ARG A O 1
ATOM 730 N N . GLY A 1 93 ? -10.755 0.828 14.657 1.00 52.34 93 GLY A N 1
ATOM 731 C CA . GLY A 1 93 ? -11.878 0.558 13.767 1.00 52.34 93 GLY A CA 1
ATOM 732 C C . GLY A 1 93 ? -12.765 1.765 13.494 1.00 52.34 93 GLY A C 1
ATOM 733 O O . GLY A 1 93 ? -13.975 1.595 13.543 1.00 52.34 93 GLY A O 1
ATOM 734 N N . ILE A 1 94 ? -12.204 2.952 13.238 1.00 50.00 94 ILE A N 1
ATOM 735 C CA . ILE A 1 94 ? -12.955 4.130 12.776 1.00 50.00 94 ILE A CA 1
ATOM 736 C C . ILE A 1 94 ? -12.713 4.310 11.268 1.00 50.00 94 ILE A C 1
ATOM 738 O O . ILE A 1 94 ? -11.740 4.938 10.872 1.00 50.00 94 ILE A O 1
ATOM 742 N N . PRO A 1 95 ? -13.543 3.703 10.406 1.00 47.19 95 PRO A N 1
ATOM 743 C CA . PRO A 1 95 ? -13.807 4.248 9.077 1.00 47.19 95 PRO A CA 1
ATOM 744 C C . PRO A 1 95 ? -14.993 5.209 9.151 1.00 47.19 95 PRO A C 1
ATOM 746 O O . PRO A 1 95 ? -16.112 4.777 9.438 1.00 47.19 95 PRO A O 1
ATOM 749 N N . ASP A 1 96 ? -14.743 6.497 8.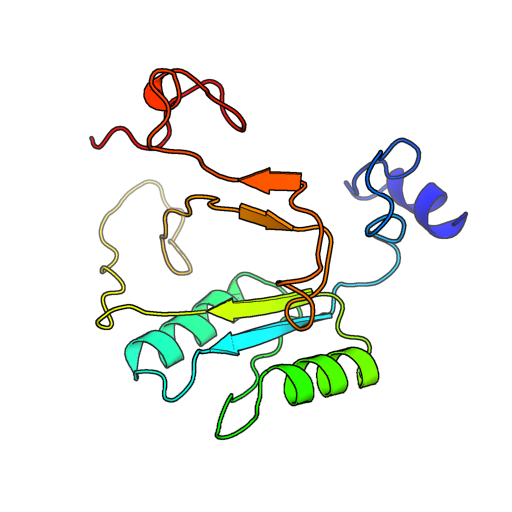947 1.00 40.09 96 ASP A N 1
ATOM 750 C CA . ASP A 1 96 ? -15.777 7.528 9.035 1.00 40.09 96 ASP A CA 1
ATOM 751 C C . ASP A 1 96 ? -16.832 7.398 7.929 1.00 40.09 96 ASP A C 1
ATOM 753 O O . ASP A 1 96 ? -16.568 6.945 6.814 1.00 40.09 96 ASP A O 1
ATOM 757 N N . SER A 1 97 ? -18.072 7.719 8.301 1.00 36.47 97 SER A N 1
ATOM 758 C CA . SER A 1 97 ? -19.271 7.561 7.480 1.00 36.47 97 SER A CA 1
ATOM 759 C C . SER A 1 97 ? -19.394 8.637 6.402 1.00 36.47 97 SER A C 1
ATOM 761 O O . SER A 1 97 ? -19.082 9.799 6.640 1.00 36.47 97 SER A O 1
ATOM 763 N N . LEU A 1 98 ? -19.951 8.246 5.258 1.00 33.47 98 LEU A N 1
ATOM 764 C CA . LEU A 1 98 ? -20.167 9.065 4.066 1.00 33.47 98 LEU A CA 1
ATOM 765 C C . LEU A 1 98 ? -21.493 9.855 4.127 1.00 33.47 98 LEU A C 1
ATOM 767 O O . LEU A 1 98 ? -22.537 9.267 4.415 1.00 33.47 98 LEU A O 1
ATOM 771 N N . SER A 1 99 ? -21.484 11.155 3.799 1.00 30.08 99 SER A N 1
ATOM 772 C CA . SER A 1 99 ? -22.703 11.972 3.639 1.00 30.08 99 SER A CA 1
ATOM 773 C C . SER A 1 99 ? -22.549 13.136 2.639 1.00 30.08 99 SER A C 1
ATOM 775 O O . SER A 1 99 ? -21.691 13.987 2.851 1.00 30.08 99 SER A O 1
ATOM 777 N N . GLY A 1 100 ? -23.469 13.235 1.658 1.00 35.06 100 GLY A N 1
ATOM 778 C CA . GLY A 1 100 ? -24.049 14.507 1.159 1.00 35.06 100 GLY A CA 1
ATOM 779 C C . GLY A 1 100 ? -23.783 14.993 -0.291 1.00 35.06 100 GLY A C 1
ATOM 780 O O . GLY A 1 100 ? -22.713 15.516 -0.556 1.00 35.06 100 GLY A O 1
ATOM 781 N N . LYS A 1 101 ? -24.827 14.874 -1.150 1.00 34.22 101 LYS A N 1
ATOM 782 C CA . LYS A 1 101 ? -25.377 15.704 -2.285 1.00 34.22 101 LYS A CA 1
ATOM 783 C C . LYS A 1 101 ? -24.631 16.982 -2.759 1.00 34.22 101 LYS A C 1
ATOM 785 O O . LYS A 1 101 ? -24.119 17.703 -1.922 1.00 34.22 101 LYS A O 1
ATOM 790 N N . GLU A 1 102 ? -24.647 17.456 -4.019 1.00 32.31 102 GLU A N 1
ATOM 791 C CA . GLU A 1 102 ? -25.400 17.186 -5.270 1.00 32.31 102 GLU A CA 1
ATOM 792 C C . GLU A 1 102 ? -24.699 17.874 -6.475 1.00 32.31 102 GLU A C 1
ATOM 794 O O . GLU A 1 102 ? -24.535 19.088 -6.453 1.00 32.31 102 GLU A O 1
ATOM 799 N N . ILE A 1 103 ? -24.308 17.088 -7.492 1.00 35.72 103 ILE A N 1
ATOM 800 C CA . ILE A 1 103 ? -24.451 17.204 -8.974 1.00 35.72 103 ILE A CA 1
ATOM 801 C C . ILE A 1 103 ? -24.278 15.731 -9.414 1.00 35.72 103 ILE A C 1
ATOM 803 O O . ILE A 1 103 ? -23.296 15.144 -8.974 1.00 35.72 103 ILE A O 1
ATOM 807 N N . GLU A 1 104 ? -25.216 15.088 -10.135 1.00 49.38 104 GLU A N 1
ATOM 808 C CA . GLU A 1 104 ? -25.435 13.610 -10.114 1.00 49.38 104 GLU A CA 1
ATOM 809 C C . GLU A 1 104 ? -24.278 12.702 -10.618 1.00 49.38 104 GLU A C 1
ATOM 811 O O . GLU A 1 104 ? -24.373 11.998 -11.620 1.00 49.38 104 GLU A O 1
ATOM 816 N N . LEU A 1 105 ? -23.185 12.655 -9.864 1.00 47.09 105 LEU A N 1
ATOM 817 C CA . LEU A 1 105 ? -22.258 11.542 -9.742 1.00 47.09 105 LEU A CA 1
ATOM 818 C C . LEU A 1 105 ? -22.655 10.822 -8.447 1.00 47.09 105 LEU A C 1
ATOM 820 O O . LEU A 1 105 ? -22.565 11.395 -7.362 1.00 47.09 105 LEU A O 1
ATOM 824 N N . SER A 1 106 ? -23.145 9.583 -8.535 1.00 50.50 106 SER A N 1
ATOM 825 C CA . SER A 1 106 ? -23.340 8.758 -7.340 1.00 50.50 106 SER A CA 1
ATOM 826 C C . SER A 1 106 ? -21.967 8.328 -6.835 1.00 50.50 106 SER A C 1
ATOM 828 O O . SER A 1 106 ? -21.247 7.638 -7.560 1.00 50.50 106 SER A O 1
ATOM 830 N N . GLU A 1 107 ? -21.590 8.721 -5.621 1.00 59.75 107 GLU A N 1
ATOM 831 C CA . GLU A 1 107 ? -20.355 8.235 -5.007 1.00 59.75 107 GLU A CA 1
ATOM 832 C C . GLU A 1 107 ? -20.423 6.707 -4.876 1.00 59.75 107 GLU A C 1
ATOM 834 O O . GLU A 1 107 ? -21.269 6.159 -4.166 1.00 59.75 107 GLU A O 1
ATOM 839 N N . ILE A 1 108 ? -19.546 6.011 -5.599 1.00 64.94 108 ILE A N 1
ATOM 840 C CA . ILE A 1 108 ? -19.379 4.563 -5.503 1.00 64.94 108 ILE A CA 1
ATOM 841 C C . ILE A 1 108 ? -18.050 4.325 -4.793 1.00 64.94 108 ILE A C 1
ATOM 843 O O . ILE A 1 108 ? -16.985 4.478 -5.387 1.00 64.94 108 ILE A O 1
ATOM 847 N N . GLY A 1 109 ? -18.122 3.946 -3.518 1.00 63.19 109 GLY A N 1
ATOM 848 C CA . GLY A 1 109 ? -16.960 3.558 -2.720 1.00 63.19 109 GLY A CA 1
ATOM 849 C C . GLY A 1 109 ? -16.586 4.541 -1.600 1.00 63.19 109 GLY A C 1
ATOM 850 O O . GLY A 1 109 ? -17.275 5.534 -1.373 1.00 63.19 109 GLY A O 1
ATOM 851 N N . PRO A 1 110 ? -15.520 4.227 -0.848 1.00 70.25 110 PRO A N 1
ATOM 852 C CA . PRO A 1 110 ? -15.135 4.950 0.357 1.00 70.25 110 PRO A CA 1
ATOM 853 C C . PRO A 1 110 ? -14.382 6.248 0.039 1.00 70.25 110 PRO A C 1
ATOM 855 O O . PRO A 1 110 ? -13.597 6.305 -0.908 1.00 70.25 110 PRO A O 1
ATOM 858 N N . ARG A 1 111 ? -14.551 7.272 0.887 1.00 71.81 111 ARG A N 1
ATOM 859 C CA . ARG A 1 111 ? -13.725 8.491 0.887 1.00 71.81 111 ARG A CA 1
ATOM 860 C C . ARG A 1 111 ? -12.648 8.364 1.957 1.00 71.81 111 ARG A C 1
ATOM 862 O O . ARG A 1 111 ? -12.944 8.029 3.100 1.00 71.81 111 ARG A O 1
ATOM 869 N N . PHE A 1 112 ? -11.399 8.618 1.589 1.00 68.88 112 PHE A N 1
ATOM 870 C CA . PHE A 1 112 ? -10.276 8.590 2.519 1.00 68.88 112 PHE A CA 1
ATOM 871 C C . PHE A 1 112 ? -9.198 9.585 2.089 1.00 68.88 112 PHE A C 1
ATOM 873 O O . PHE A 1 112 ? -8.993 9.828 0.901 1.00 68.88 112 PHE A O 1
ATOM 880 N N . GLN A 1 113 ? -8.496 10.145 3.071 1.00 69.94 113 GLN A N 1
ATOM 881 C CA . GLN A 1 113 ? -7.358 11.035 2.872 1.00 69.94 113 GLN A CA 1
ATOM 882 C C . GLN A 1 113 ? -6.086 10.274 3.266 1.00 69.94 113 GLN A C 1
ATOM 884 O O . GLN A 1 113 ? -5.997 9.747 4.375 1.00 69.94 113 GLN A O 1
ATOM 889 N N . MET A 1 114 ? -5.106 10.174 2.364 1.00 75.19 114 MET A N 1
ATOM 890 C CA . MET A 1 114 ? -3.855 9.447 2.620 1.00 75.19 114 MET A CA 1
ATOM 891 C C . MET A 1 114 ? -2.686 10.409 2.756 1.00 75.19 114 MET A C 1
ATOM 893 O O . MET A 1 114 ? -2.460 11.242 1.881 1.00 75.19 114 MET A O 1
ATOM 897 N N . LYS A 1 115 ? -1.901 10.246 3.824 1.00 76.62 115 LYS A N 1
ATOM 898 C CA . LYS A 1 115 ? -0.631 10.949 4.005 1.00 76.62 115 LYS A CA 1
ATOM 899 C C . LYS A 1 115 ? 0.520 9.983 3.799 1.00 76.62 115 LYS A C 1
ATOM 901 O O . LYS A 1 115 ? 0.674 9.041 4.573 1.00 76.62 115 LYS A O 1
ATOM 906 N N . LEU A 1 116 ? 1.340 10.235 2.783 1.00 83.31 116 LEU A N 1
ATOM 907 C CA . LEU A 1 116 ? 2.585 9.501 2.605 1.00 83.31 116 LEU A CA 1
ATOM 908 C C . LEU A 1 116 ? 3.513 9.775 3.799 1.00 83.31 116 LEU A C 1
ATOM 910 O O . LEU A 1 116 ? 3.770 10.933 4.141 1.00 83.31 116 LEU A O 1
ATOM 914 N N . TYR A 1 117 ? 4.007 8.708 4.425 1.00 84.56 117 TYR A N 1
ATOM 915 C CA . TYR A 1 117 ? 4.928 8.788 5.559 1.00 84.56 117 TYR A CA 1
ATOM 916 C C . TYR A 1 117 ? 6.354 8.389 5.182 1.00 84.56 117 TYR A C 1
ATOM 918 O O . TYR A 1 117 ? 7.295 9.048 5.608 1.00 84.56 117 TYR A O 1
ATOM 926 N N . GLU A 1 118 ? 6.532 7.343 4.382 1.00 86.88 118 GLU A N 1
ATOM 927 C CA . GLU A 1 118 ? 7.851 6.801 4.062 1.00 86.88 118 GLU A CA 1
ATOM 928 C C . GLU A 1 118 ? 7.797 6.030 2.740 1.00 86.88 118 GLU A C 1
ATOM 930 O O . GLU A 1 118 ? 6.808 5.353 2.461 1.00 86.88 118 GLU A O 1
ATOM 935 N N . ILE A 1 119 ? 8.858 6.154 1.944 1.00 88.50 119 ILE A N 1
ATOM 936 C CA . ILE A 1 119 ? 9.139 5.373 0.740 1.00 88.50 119 ILE A CA 1
ATOM 937 C C . ILE A 1 119 ? 10.491 4.697 0.959 1.00 88.50 119 ILE A C 1
ATOM 939 O O . ILE A 1 119 ? 11.496 5.366 1.224 1.00 88.50 119 ILE A O 1
ATOM 943 N N . LYS A 1 120 ? 10.510 3.368 0.851 1.00 88.12 120 LYS A N 1
ATOM 944 C CA . LYS A 1 120 ? 11.724 2.554 0.921 1.00 88.12 120 LYS A CA 1
ATOM 945 C C . LYS A 1 120 ? 11.911 1.775 -0.372 1.00 88.12 120 LYS A C 1
ATOM 947 O O . LYS A 1 120 ? 10.951 1.198 -0.880 1.00 88.12 120 LYS A O 1
ATOM 952 N N . LEU A 1 121 ? 13.155 1.700 -0.833 1.00 87.31 121 LEU A N 1
ATOM 953 C CA . LEU A 1 121 ? 13.574 0.919 -1.993 1.00 87.31 121 LEU A CA 1
ATOM 954 C C . LEU A 1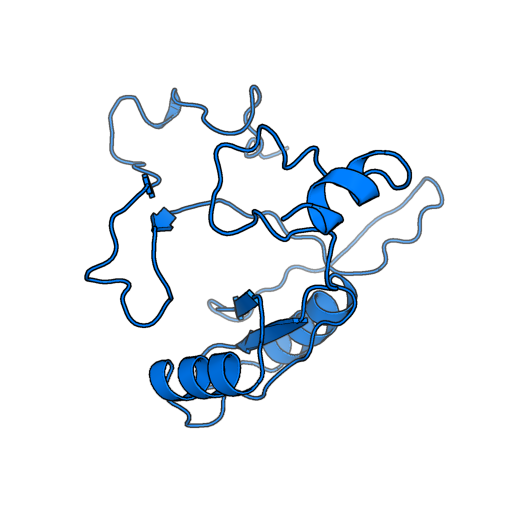 121 ? 13.761 -0.541 -1.573 1.00 87.31 121 LEU A C 1
ATOM 956 O O . LEU A 1 121 ? 14.868 -1.014 -1.313 1.00 87.31 121 LEU A O 1
ATOM 960 N N . GLY A 1 122 ? 12.647 -1.250 -1.407 1.00 84.50 122 GLY A N 1
ATOM 961 C CA . GLY A 1 122 ? 12.662 -2.655 -1.026 1.00 84.50 122 GLY A CA 1
ATOM 962 C C . GLY A 1 122 ? 11.288 -3.207 -0.676 1.00 84.50 122 GLY A C 1
ATOM 963 O O . GLY A 1 122 ? 10.321 -2.487 -0.443 1.00 84.50 122 GLY A O 1
ATOM 964 N N . THR A 1 123 ? 11.197 -4.532 -0.624 1.00 84.19 123 THR A N 1
ATOM 965 C CA . THR A 1 123 ? 9.954 -5.222 -0.263 1.00 84.19 123 THR A CA 1
ATOM 966 C C . THR A 1 123 ? 9.725 -5.252 1.249 1.00 84.19 123 THR A C 1
ATOM 968 O O . THR A 1 123 ? 10.673 -5.199 2.029 1.00 84.19 123 THR A O 1
ATOM 971 N N . LEU A 1 124 ? 8.470 -5.451 1.669 1.00 80.56 124 LEU A N 1
ATOM 972 C CA . LEU A 1 124 ? 8.040 -5.463 3.077 1.00 80.56 124 LEU A CA 1
ATOM 973 C C . LEU A 1 124 ? 8.803 -6.438 4.004 1.00 80.56 124 LEU A C 1
ATOM 975 O O . LEU A 1 124 ? 8.800 -6.248 5.215 1.00 80.56 124 LEU A O 1
ATOM 979 N N . GLU A 1 125 ? 9.440 -7.484 3.476 1.00 78.75 125 GLU A N 1
ATOM 980 C CA . GLU A 1 125 ? 10.254 -8.422 4.271 1.00 78.75 125 GLU A CA 1
ATOM 981 C C . GLU A 1 125 ? 11.635 -7.870 4.656 1.00 78.75 125 GLU A C 1
ATOM 983 O O . GLU A 1 125 ? 12.214 -8.314 5.642 1.00 78.75 125 GLU A O 1
ATOM 988 N N . ALA A 1 126 ? 12.155 -6.905 3.895 1.00 81.19 126 ALA A N 1
ATOM 989 C CA . ALA A 1 126 ? 13.512 -6.380 4.025 1.00 81.19 126 ALA A CA 1
ATOM 990 C C . ALA A 1 126 ? 13.523 -4.911 4.476 1.00 81.19 126 ALA A C 1
ATOM 992 O O . ALA A 1 126 ? 14.495 -4.201 4.239 1.00 81.19 126 ALA A O 1
ATOM 993 N N . LEU A 1 127 ? 12.452 -4.444 5.130 1.00 77.50 127 LEU A N 1
ATOM 994 C CA . LEU A 1 127 ? 12.274 -3.033 5.500 1.00 77.50 127 LEU A CA 1
ATOM 995 C C . LEU A 1 127 ? 13.415 -2.466 6.350 1.00 77.50 127 LEU A C 1
ATOM 997 O O . LEU A 1 127 ? 13.701 -1.275 6.244 1.00 77.50 127 LEU A O 1
ATOM 1001 N N . ASP A 1 128 ? 14.049 -3.289 7.183 1.00 78.88 128 ASP A N 1
ATOM 1002 C CA . ASP A 1 128 ? 15.144 -2.856 8.059 1.00 78.88 128 ASP A CA 1
ATOM 1003 C C . ASP A 1 128 ? 16.461 -2.646 7.301 1.00 78.88 128 ASP A C 1
ATOM 1005 O O . ASP A 1 128 ? 17.294 -1.848 7.723 1.00 78.88 128 ASP A O 1
ATOM 1009 N N . ALA A 1 129 ? 16.642 -3.351 6.182 1.00 83.12 129 ALA A N 1
ATOM 1010 C CA . ALA A 1 129 ? 17.836 -3.273 5.342 1.00 83.12 129 ALA A CA 1
ATOM 1011 C C . ALA A 1 129 ? 17.633 -2.409 4.087 1.00 83.12 129 ALA A C 1
ATOM 1013 O O . ALA A 1 129 ? 18.607 -2.075 3.422 1.00 83.12 129 ALA A O 1
ATOM 1014 N N . ALA A 1 130 ? 16.384 -2.081 3.748 1.00 86.12 130 ALA A N 1
ATOM 1015 C CA . ALA A 1 130 ? 16.041 -1.292 2.576 1.00 86.12 130 ALA A CA 1
ATOM 1016 C C . ALA A 1 130 ? 16.410 0.184 2.761 1.00 86.12 130 ALA A C 1
ATOM 1018 O O . ALA A 1 130 ? 16.104 0.802 3.791 1.00 86.12 130 ALA A O 1
ATOM 1019 N N . ASP A 1 131 ? 17.004 0.759 1.719 1.00 87.56 131 ASP A N 1
ATOM 1020 C CA . ASP A 1 131 ? 17.352 2.171 1.687 1.00 87.56 131 ASP A CA 1
ATOM 1021 C C . ASP A 1 131 ? 16.088 3.036 1.647 1.00 87.56 131 ASP A C 1
ATOM 1023 O O . ASP A 1 131 ? 15.108 2.744 0.960 1.00 87.56 131 ASP A O 1
ATOM 1027 N N . THR A 1 132 ? 16.091 4.113 2.430 1.00 88.25 132 THR A N 1
ATOM 1028 C CA . THR A 1 132 ? 14.969 5.057 2.473 1.00 88.25 132 THR A CA 1
ATOM 1029 C C . THR A 1 132 ? 15.135 6.092 1.373 1.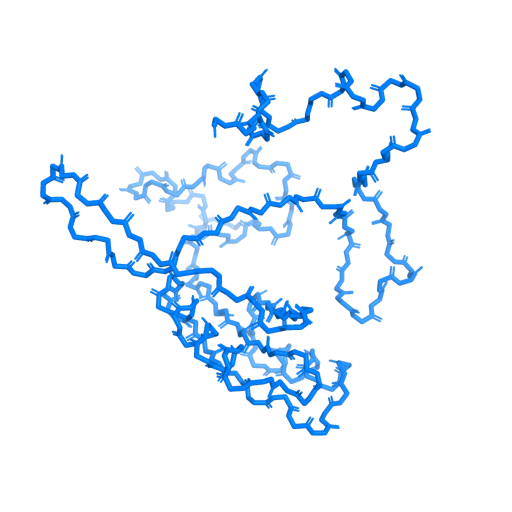00 88.25 132 THR A C 1
ATOM 1031 O O . THR A 1 132 ? 16.053 6.908 1.433 1.00 88.25 132 THR A O 1
ATOM 1034 N N . GLU A 1 133 ? 14.225 6.094 0.404 1.00 87.25 133 GLU A N 1
ATOM 1035 C CA . GLU A 1 133 ? 14.192 7.102 -0.656 1.00 87.25 133 GLU A CA 1
ATOM 1036 C C . GLU A 1 133 ? 13.647 8.427 -0.117 1.00 87.25 133 GLU A C 1
ATOM 1038 O O . GLU A 1 133 ? 14.239 9.494 -0.292 1.00 87.25 133 GLU A O 1
ATOM 1043 N N . TRP A 1 134 ? 12.534 8.355 0.615 1.00 88.12 134 TRP A N 1
ATOM 1044 C CA . TRP A 1 134 ? 11.891 9.521 1.202 1.00 88.12 134 TRP A CA 1
ATOM 1045 C C . TRP A 1 134 ? 11.230 9.183 2.534 1.00 88.12 134 TRP A C 1
ATOM 1047 O O . TRP A 1 134 ? 10.652 8.118 2.710 1.00 88.12 134 TRP A O 1
ATOM 1057 N N . ALA A 1 135 ? 11.269 10.115 3.483 1.00 87.75 135 ALA A N 1
ATOM 1058 C CA . ALA A 1 135 ? 10.554 9.988 4.748 1.00 87.75 135 ALA A CA 1
ATOM 1059 C C . ALA A 1 135 ? 10.020 11.343 5.211 1.00 87.75 135 ALA A C 1
ATOM 1061 O O . ALA A 1 135 ? 10.710 12.367 5.140 1.00 87.75 135 ALA A O 1
ATOM 1062 N N . LEU A 1 136 ? 8.809 11.336 5.759 1.00 85.12 136 LEU A N 1
ATOM 1063 C CA . LEU A 1 136 ? 8.193 12.470 6.420 1.00 85.12 136 LEU A CA 1
ATOM 1064 C C . LEU A 1 136 ? 8.915 12.724 7.746 1.00 85.12 136 LEU A C 1
ATOM 1066 O O . LEU A 1 136 ? 8.904 11.897 8.657 1.00 85.12 136 LEU A O 1
ATOM 1070 N N . ARG A 1 137 ? 9.526 13.905 7.880 1.00 85.38 137 ARG A N 1
ATOM 1071 C CA . ARG A 1 137 ? 10.304 14.295 9.068 1.00 85.38 137 ARG A CA 1
ATOM 1072 C C . ARG A 1 137 ? 9.651 15.467 9.808 1.00 85.38 137 ARG A C 1
ATOM 1074 O O . ARG A 1 137 ? 10.165 16.583 9.728 1.00 85.38 137 ARG A O 1
ATOM 1081 N N . PRO A 1 138 ? 8.557 15.232 10.561 1.00 80.94 138 PRO A N 1
ATOM 1082 C CA . PRO A 1 138 ? 7.714 16.297 11.114 1.00 80.94 138 PRO A CA 1
ATOM 1083 C C . PRO A 1 138 ? 8.439 17.189 12.129 1.00 80.94 138 PRO A C 1
ATOM 1085 O O . PRO A 1 138 ? 8.124 18.367 12.253 1.00 80.94 138 PRO A O 1
ATOM 1088 N N . TYR A 1 139 ? 9.443 16.652 12.823 1.00 83.50 139 TYR A N 1
ATOM 1089 C CA . TYR A 1 139 ? 10.155 17.350 13.897 1.00 83.50 139 TYR A CA 1
ATOM 1090 C C . TYR A 1 139 ? 11.332 18.213 13.418 1.00 83.50 139 TYR A C 1
ATOM 1092 O O . TYR A 1 139 ? 12.135 18.673 14.225 1.00 83.50 139 TYR A O 1
ATOM 1100 N N . MET A 1 140 ? 11.470 18.446 12.109 1.00 83.88 140 MET A N 1
ATOM 1101 C CA . MET A 1 140 ? 12.437 19.416 11.595 1.00 83.88 140 MET A CA 1
ATOM 1102 C C . MET A 1 140 ? 11.842 20.824 11.618 1.00 83.88 140 MET A C 1
ATOM 1104 O O . MET A 1 140 ? 10.727 21.034 11.154 1.00 83.88 140 MET A O 1
ATOM 1108 N N . ASN A 1 141 ? 12.630 21.821 12.029 1.00 79.19 141 ASN A N 1
ATOM 1109 C CA . ASN A 1 141 ? 12.210 23.233 12.084 1.00 79.19 141 ASN A CA 1
ATOM 1110 C C . ASN A 1 141 ? 11.643 23.785 10.759 1.00 79.19 141 ASN A C 1
ATOM 1112 O O . ASN A 1 141 ? 10.908 24.766 10.753 1.00 79.19 141 ASN A O 1
ATOM 1116 N N . THR A 1 142 ? 12.001 23.176 9.623 1.00 79.50 142 THR A N 1
ATOM 1117 C CA . THR A 1 142 ? 11.511 23.559 8.287 1.00 79.50 142 THR A CA 1
ATOM 1118 C C . THR A 1 142 ? 10.472 22.593 7.718 1.00 79.50 142 THR A C 1
ATOM 1120 O O . THR A 1 142 ? 10.021 22.805 6.598 1.00 79.50 142 THR A O 1
ATOM 1123 N N . SER A 1 143 ? 10.062 21.558 8.460 1.00 70.69 143 SER A N 1
ATOM 1124 C CA . SER A 1 143 ? 9.152 20.521 7.958 1.00 70.69 143 SER A CA 1
ATOM 1125 C C . SER A 1 143 ? 7.799 21.082 7.538 1.00 70.69 143 SER A C 1
ATOM 1127 O O . SER A 1 143 ? 7.273 20.658 6.519 1.00 70.69 143 SER A O 1
ATOM 1129 N N . SER A 1 144 ? 7.254 22.049 8.278 1.00 70.50 144 SER A N 1
ATOM 1130 C CA . SER A 1 144 ? 5.969 22.687 7.955 1.00 70.50 144 SER A CA 1
ATOM 1131 C C . SER A 1 144 ? 6.018 23.567 6.703 1.00 70.50 144 SER A C 1
ATOM 1133 O O . SER A 1 144 ? 4.982 23.908 6.148 1.00 70.50 144 SER A O 1
ATOM 1135 N N . LYS A 1 145 ? 7.219 23.939 6.245 1.00 73.25 145 LYS A N 1
ATOM 1136 C CA . LYS A 1 145 ? 7.432 24.771 5.051 1.00 73.25 145 LYS A CA 1
ATOM 1137 C C . LYS A 1 145 ? 7.797 23.947 3.816 1.00 73.25 145 LYS A C 1
ATOM 1139 O O . LYS A 1 145 ? 7.798 24.482 2.713 1.00 73.25 145 LYS A O 1
ATOM 1144 N N . ARG A 1 146 ? 8.160 22.671 3.991 1.00 69.94 146 ARG A N 1
ATOM 1145 C CA . ARG A 1 146 ? 8.570 21.786 2.898 1.00 69.94 146 ARG A CA 1
ATOM 1146 C C . ARG A 1 146 ? 7.343 21.112 2.303 1.00 69.94 146 ARG A C 1
ATOM 1148 O O . ARG A 1 146 ? 6.698 20.301 2.962 1.00 69.94 146 ARG A O 1
ATOM 1155 N N . ARG A 1 147 ? 7.063 21.429 1.043 1.00 71.50 147 ARG A N 1
ATOM 1156 C CA . ARG A 1 147 ? 6.063 20.750 0.220 1.00 71.50 147 ARG A CA 1
ATOM 1157 C C . ARG A 1 147 ? 6.794 19.860 -0.786 1.00 71.50 147 ARG A C 1
ATOM 1159 O O . ARG A 1 147 ? 7.769 20.309 -1.380 1.00 71.50 147 ARG A O 1
ATOM 1166 N N . PHE A 1 148 ? 6.371 18.602 -0.914 1.00 71.94 148 PHE A N 1
ATOM 1167 C CA . PHE A 1 148 ? 7.051 17.607 -1.759 1.00 71.94 148 PHE A CA 1
ATOM 1168 C C . PHE A 1 148 ? 6.219 17.187 -2.973 1.00 71.94 148 PHE A C 1
ATOM 1170 O O . PHE A 1 148 ? 6.758 17.104 -4.068 1.00 71.94 148 PHE A O 1
ATOM 1177 N N . LEU A 1 149 ? 4.919 16.934 -2.781 1.00 71.56 149 LEU A N 1
ATOM 1178 C CA . LEU A 1 149 ? 4.055 16.312 -3.797 1.00 71.56 149 LEU A CA 1
ATOM 1179 C C . LEU A 1 149 ? 2.961 17.244 -4.343 1.00 71.56 149 LEU A C 1
ATOM 1181 O O . LEU A 1 149 ? 2.345 16.933 -5.356 1.00 71.56 149 LEU A O 1
ATOM 1185 N N . SER A 1 150 ? 2.710 18.379 -3.689 1.00 72.62 150 SER A N 1
ATOM 1186 C CA . SER A 1 150 ? 1.706 19.363 -4.100 1.00 72.62 150 SER A CA 1
ATOM 1187 C C . SER A 1 150 ? 2.190 20.779 -3.810 1.00 72.62 150 SER A C 1
ATOM 1189 O O . SER A 1 150 ? 2.904 21.015 -2.835 1.00 72.62 150 SER A O 1
ATOM 1191 N N . ASN A 1 151 ? 1.788 21.736 -4.647 1.00 75.62 151 ASN A N 1
ATOM 1192 C CA . ASN A 1 151 ? 2.067 23.149 -4.395 1.00 75.62 151 ASN A CA 1
ATOM 1193 C C . ASN A 1 151 ? 1.186 23.713 -3.282 1.00 75.62 151 ASN A C 1
ATOM 1195 O O . ASN A 1 151 ? 1.624 24.633 -2.602 1.00 75.62 151 ASN A O 1
ATOM 1199 N N . ASP A 1 152 ? 0.010 23.129 -3.059 1.00 75.38 152 ASP A N 1
ATOM 1200 C CA . ASP A 1 152 ? -0.948 23.534 -2.034 1.00 75.38 152 ASP A CA 1
ATOM 1201 C C . ASP A 1 152 ? -0.929 22.574 -0.844 1.00 75.38 152 ASP A C 1
ATOM 1203 O O . ASP A 1 152 ? -0.550 21.404 -0.972 1.00 75.38 152 ASP A O 1
ATOM 1207 N N . ASP A 1 153 ? -1.307 23.073 0.333 1.00 67.50 153 ASP A N 1
ATOM 1208 C CA . ASP A 1 153 ? -1.437 22.234 1.521 1.00 67.50 153 ASP A CA 1
ATOM 1209 C C . ASP A 1 153 ? -2.784 21.507 1.482 1.00 67.50 153 ASP A C 1
ATOM 1211 O O . ASP A 1 153 ? -3.827 22.103 1.718 1.00 67.50 153 ASP A O 1
ATOM 1215 N N . GLY A 1 154 ? -2.762 20.214 1.157 1.00 62.81 154 GLY A N 1
ATOM 1216 C CA . GLY A 1 154 ? -3.967 19.383 1.094 1.00 62.81 154 GLY A CA 1
ATOM 1217 C C . GLY A 1 154 ? -4.533 18.980 2.459 1.00 62.81 154 GLY A C 1
ATOM 1218 O O . GLY A 1 154 ? -5.421 18.134 2.495 1.00 62.81 154 GLY A O 1
ATOM 1219 N N . TRP A 1 155 ? -3.9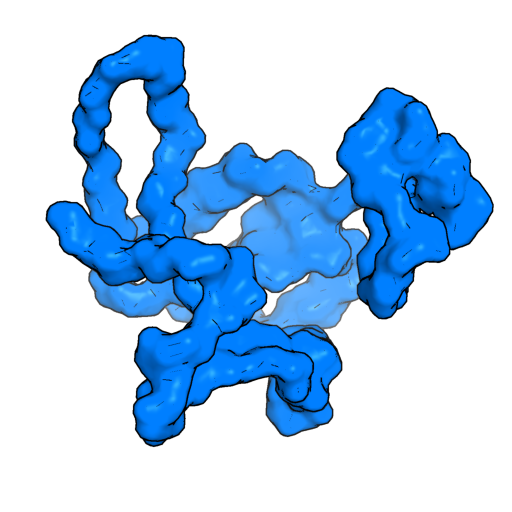91 19.509 3.563 1.00 64.00 155 TRP A N 1
ATOM 1220 C CA . TRP A 1 155 ? -4.367 19.170 4.944 1.00 64.00 155 TRP A CA 1
ATOM 1221 C C . TRP A 1 155 ? -4.920 20.357 5.736 1.00 64.00 155 TRP A C 1
ATOM 1223 O O . TRP A 1 155 ? -5.029 20.275 6.958 1.00 64.00 155 TRP A O 1
ATOM 1233 N N . THR A 1 156 ? -5.256 21.462 5.072 1.00 59.28 156 THR A N 1
ATOM 1234 C CA . THR A 1 156 ? -6.075 22.503 5.695 1.00 59.28 156 THR A CA 1
ATOM 1235 C C . THR A 1 156 ? -7.478 21.946 5.906 1.00 59.28 156 THR A C 1
ATOM 1237 O O . THR A 1 156 ? -8.178 21.674 4.933 1.00 59.28 156 THR A O 1
ATOM 1240 N N . GLU A 1 157 ? -7.854 21.728 7.166 1.00 49.09 157 GLU A N 1
ATOM 1241 C CA . GLU A 1 157 ? -9.245 21.477 7.550 1.00 49.09 157 GLU A CA 1
ATOM 1242 C C . GLU A 1 157 ? -10.083 22.693 7.112 1.00 49.09 157 GLU A C 1
ATOM 1244 O O . GLU A 1 157 ? -9.758 23.824 7.487 1.00 49.09 157 GLU A O 1
ATOM 1249 N N . GLU A 1 158 ? -11.100 22.472 6.273 1.00 40.34 158 GLU A N 1
ATOM 1250 C CA . GLU A 1 158 ? -12.222 23.412 6.107 1.00 40.34 158 GLU A CA 1
ATOM 1251 C C . GLU A 1 158 ? -13.216 23.257 7.262 1.00 40.34 158 GLU A C 1
ATOM 1253 O O . GLU A 1 158 ? -13.489 22.098 7.659 1.00 40.34 158 GLU A O 1
#

Secondary structure (DSSP, 8-state):
-HHHHHHTTTS----GGG-S-STTTTBTTB---EEEEE-SS--HHHHHHHHHHHHHSTT-EE---TT--HHHHHHHHHHTT--EEEEE--STT--PPP----SS----S--------EEEES-GGGTTTSEEEEE--TTSTTGGG--SS-SS-TT---

Sequence (158 aa):
PERAAVIGGFSGGANTLNSQDDEYRYAGVEDPKIMITTSREPSARLKMFVKELRLIFPNSQRMNRGGYEMSQLIHACRANDVTDFIVVHEHRGIPDSLSGKEIELSEIGPRFQMKLYEIKLGTLEALDAADTEWALRPYMNTSSKRRFLSNDDGWTEE

InterPro domains:
  IPR007109 Brix domain [PS50833] (32-158)
  IPR044281 U3 snoRNP protein/Ribosome production factor 1 [PTHR22734] (17-98)

Radius of gyration: 18.8 Å; chains: 1; bounding box: 43×42×46 Å

Foldseek 3Di:
DVQLCVQVPPPVWPNLVPDPDPLCSCPPVDQAQEEEEEDEPDDPLVVVQSVLVQVVHPNYDYDYCYPDDPVVVVVVCVVVVHSYYHYDYDDPNDQDDDDDDDDPDDDRGGDDDDDDAWDWPDDPVCVVPTHTPDGQDPPDPCSVVDDDPDPDDPPPDD

Organism: NCBI:txid278856

pLDDT: mean 73.37, std 16.91, range [30.08, 92.62]